Protein AF-A0A811Q0L3-F1 (afdb_monomer_lite)

Secondary structure (DSSP, 8-state):
--SS--PPPHHHHHHHHHHHHHHT-HHHHHHHHHHHHHHHSS-GGG--HHHHHHHHHHHHHTT-HHHHHHHHHHS-GGG--HHHHHHHHHHHHHTT-HHHHHHHHHHHHHTT-PPP-

pLDDT: mean 86.44, std 14.69, range [47.16, 98.44]

Organism: NCBI:txid422564

Foldseek 3Di:
DPPPPDDDDPVNLLVQLQVLLVVLVVVSLVVSVVVVQVVVVDHLAPDQLSSLLSSLLSCLSNVVLVVSVVSLVSYPLVSCALSSLVSNLVSCVVVPVNVVSVVSVVVCVVSVHDHDD

Radius of gyration: 14.24 Å; chains: 1; bounding box: 36×28×43 Å

Structure (mmCIF, N/CA/C/O backbone):
data_AF-A0A811Q0L3-F1
#
_entry.id   AF-A0A811Q0L3-F1
#
loop_
_atom_site.group_PDB
_atom_site.id
_atom_site.type_symbol
_atom_site.label_atom_id
_atom_site.label_alt_id
_atom_site.label_comp_id
_atom_site.label_asym_id
_atom_site.label_entity_id
_atom_site.label_seq_id
_atom_site.pdbx_PDB_ins_code
_atom_site.Cartn_x
_atom_site.Cartn_y
_atom_site.Cartn_z
_atom_site.occupancy
_atom_site.B_iso_or_equiv
_atom_site.auth_seq_id
_atom_site.auth_comp_id
_atom_site.auth_asym_id
_atom_site.auth_atom_id
_atom_site.pdbx_PDB_model_num
ATOM 1 N N . MET A 1 1 ? 14.384 1.493 -22.350 1.00 49.47 1 MET A N 1
ATOM 2 C CA . MET A 1 1 ? 15.312 1.607 -21.201 1.00 49.47 1 MET A CA 1
ATOM 3 C C . MET A 1 1 ? 15.671 0.273 -20.520 1.00 49.47 1 MET A C 1
ATOM 5 O O . MET A 1 1 ? 16.525 0.290 -19.653 1.00 49.47 1 MET A O 1
ATOM 9 N N . LEU A 1 2 ? 15.154 -0.894 -20.941 1.00 47.16 2 LEU A N 1
ATOM 10 C CA . LEU A 1 2 ? 15.512 -2.204 -20.345 1.00 47.16 2 LEU A CA 1
ATOM 11 C C . LEU A 1 2 ? 16.596 -2.994 -21.110 1.00 47.16 2 LEU A C 1
ATOM 13 O O . LEU A 1 2 ? 16.734 -4.195 -20.917 1.00 47.16 2 LEU A O 1
ATOM 17 N N . ARG A 1 3 ? 17.357 -2.353 -22.009 1.00 47.41 3 ARG A N 1
ATOM 18 C CA . ARG A 1 3 ? 18.382 -3.032 -22.831 1.00 47.41 3 ARG A CA 1
ATOM 19 C C . ARG A 1 3 ? 19.812 -2.948 -22.278 1.00 47.41 3 ARG A C 1
ATOM 21 O O . ARG A 1 3 ? 20.710 -3.498 -22.895 1.00 47.41 3 ARG A O 1
ATOM 28 N N . SER A 1 4 ? 20.038 -2.293 -21.139 1.00 50.59 4 SER A N 1
ATOM 29 C CA . SER A 1 4 ? 21.392 -2.005 -20.630 1.00 50.59 4 SER A CA 1
ATOM 30 C C . SER A 1 4 ? 21.775 -2.729 -19.334 1.00 50.59 4 SER A C 1
ATOM 32 O O . SER A 1 4 ? 22.806 -2.410 -18.757 1.00 50.59 4 SER A O 1
ATOM 34 N N . GLY A 1 5 ? 20.976 -3.680 -18.836 1.00 51.91 5 GLY A N 1
ATOM 35 C CA . GLY A 1 5 ? 21.310 -4.395 -17.591 1.00 51.91 5 GLY A CA 1
ATOM 36 C C . GLY A 1 5 ? 21.330 -3.511 -16.333 1.00 51.91 5 GLY A C 1
ATOM 37 O O . GLY A 1 5 ? 21.775 -3.952 -15.276 1.00 51.91 5 GLY A O 1
ATOM 38 N N . VAL A 1 6 ? 20.830 -2.274 -16.420 1.00 55.41 6 VAL A N 1
ATOM 39 C CA . VAL A 1 6 ? 20.766 -1.341 -15.292 1.00 55.41 6 VAL A CA 1
ATOM 40 C C . VAL A 1 6 ? 19.668 -1.800 -14.336 1.00 55.41 6 VAL A C 1
ATOM 42 O O . VAL A 1 6 ? 18.484 -1.788 -14.676 1.00 55.41 6 VAL A O 1
ATOM 45 N N . ARG A 1 7 ? 20.066 -2.213 -13.129 1.00 58.72 7 ARG A N 1
ATOM 46 C CA . ARG A 1 7 ? 19.141 -2.435 -12.013 1.00 58.72 7 ARG A CA 1
ATOM 47 C C . ARG A 1 7 ? 18.466 -1.097 -11.674 1.00 58.72 7 ARG A C 1
ATOM 49 O O . ARG A 1 7 ? 19.182 -0.119 -11.450 1.00 58.72 7 ARG A O 1
ATOM 56 N N . PRO A 1 8 ? 17.123 -1.022 -11.640 1.00 65.31 8 PRO A N 1
ATOM 57 C CA . PRO A 1 8 ? 16.433 0.176 -11.181 1.00 65.31 8 PRO A CA 1
ATOM 58 C C . PRO A 1 8 ? 16.912 0.533 -9.774 1.00 65.31 8 PRO A C 1
ATOM 60 O O . PRO A 1 8 ? 16.897 -0.319 -8.886 1.00 65.31 8 PRO A O 1
ATOM 63 N N . ASN A 1 9 ? 17.352 1.774 -9.560 1.00 77.50 9 ASN A N 1
ATOM 64 C CA . ASN A 1 9 ? 17.662 2.222 -8.208 1.00 77.50 9 ASN A CA 1
ATOM 65 C C . ASN A 1 9 ? 16.354 2.464 -7.427 1.00 77.50 9 ASN A C 1
ATOM 67 O O . ASN A 1 9 ? 15.299 2.735 -8.006 1.00 77.50 9 ASN A O 1
ATOM 71 N N . ARG A 1 10 ? 16.421 2.357 -6.097 1.00 80.56 10 ARG A N 1
ATOM 72 C CA . ARG A 1 10 ? 15.264 2.468 -5.192 1.00 80.56 10 ARG A CA 1
ATOM 73 C C . ARG A 1 10 ? 14.427 3.729 -5.432 1.00 80.56 10 ARG A C 1
ATOM 75 O O . ARG A 1 10 ? 13.205 3.653 -5.483 1.00 80.56 10 ARG A O 1
ATOM 82 N N . ALA A 1 11 ? 15.082 4.875 -5.621 1.00 84.94 11 ALA A N 1
ATOM 83 C CA . ALA A 1 11 ? 14.407 6.154 -5.836 1.00 84.94 11 ALA A CA 1
ATOM 84 C C . ALA A 1 11 ? 13.588 6.176 -7.138 1.00 84.94 11 ALA A C 1
ATOM 86 O O . ALA A 1 11 ? 12.456 6.653 -7.139 1.00 84.94 11 ALA A O 1
ATOM 87 N N . ALA A 1 12 ? 14.121 5.612 -8.228 1.00 88.19 12 ALA A N 1
ATOM 88 C CA . ALA A 1 12 ? 13.404 5.516 -9.495 1.00 88.19 12 ALA A CA 1
ATOM 89 C C . ALA A 1 12 ? 12.154 4.636 -9.373 1.00 88.19 12 ALA A C 1
ATOM 91 O O . ALA A 1 12 ? 11.092 5.009 -9.862 1.00 88.19 12 ALA A O 1
ATOM 92 N N . VAL A 1 13 ? 12.263 3.498 -8.681 1.00 89.62 13 VAL A N 1
ATOM 93 C CA . VAL A 1 13 ? 11.128 2.591 -8.447 1.00 89.62 13 VAL A CA 1
ATOM 94 C C . VAL A 1 13 ? 10.019 3.298 -7.671 1.00 89.62 13 VAL A C 1
ATOM 96 O O . VAL A 1 13 ? 8.871 3.298 -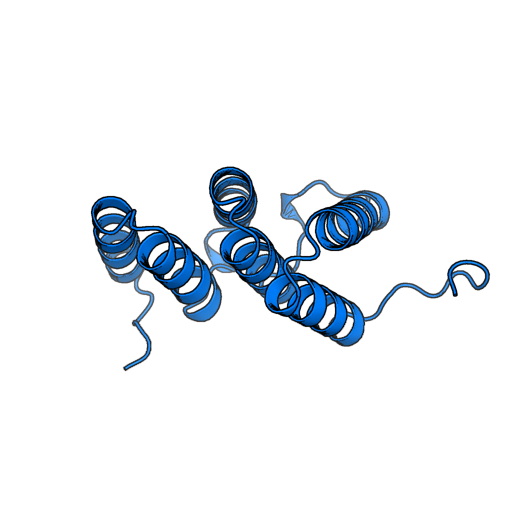8.110 1.00 89.62 13 VAL A O 1
ATOM 99 N N . VAL A 1 14 ? 10.365 3.938 -6.551 1.00 92.31 14 VAL A N 1
ATOM 100 C CA . VAL A 1 14 ? 9.404 4.680 -5.720 1.00 92.31 14 VAL A CA 1
ATOM 101 C C . VAL A 1 14 ? 8.735 5.794 -6.525 1.00 92.31 14 VAL A C 1
ATOM 103 O O . VAL A 1 14 ? 7.516 5.929 -6.476 1.00 92.31 14 VAL A O 1
ATOM 106 N N . GLY A 1 15 ? 9.504 6.549 -7.315 1.00 94.69 15 GLY A N 1
ATOM 107 C CA . GLY A 1 15 ? 8.966 7.613 -8.163 1.00 94.69 15 GLY A CA 1
ATOM 108 C C . GLY A 1 15 ? 7.974 7.104 -9.213 1.00 94.69 15 GLY A C 1
ATOM 109 O O . GLY A 1 15 ? 6.901 7.682 -9.379 1.00 94.69 15 GLY A O 1
ATOM 110 N N . VAL A 1 16 ? 8.289 5.993 -9.889 1.00 95.31 16 VAL A N 1
ATOM 111 C CA . VAL A 1 16 ? 7.379 5.385 -10.874 1.00 95.31 16 VAL A CA 1
ATOM 112 C C . VAL A 1 16 ? 6.102 4.873 -10.204 1.00 95.31 16 VAL A C 1
ATOM 114 O O . VAL A 1 16 ? 5.014 5.106 -10.726 1.00 95.31 16 VAL A O 1
ATOM 117 N N . LEU A 1 17 ? 6.207 4.215 -9.046 1.00 96.44 17 LEU A N 1
ATOM 118 C CA . LEU A 1 17 ? 5.040 3.734 -8.299 1.00 96.44 17 LEU A CA 1
ATOM 119 C C . LEU A 1 17 ? 4.144 4.885 -7.829 1.00 96.44 17 LEU A C 1
ATOM 121 O O . LEU A 1 17 ? 2.927 4.806 -7.991 1.00 96.44 17 LEU A O 1
ATOM 125 N N . ALA A 1 18 ? 4.736 5.973 -7.331 1.00 96.56 18 ALA A N 1
ATOM 126 C CA . ALA A 1 18 ? 4.001 7.173 -6.942 1.00 96.56 18 ALA A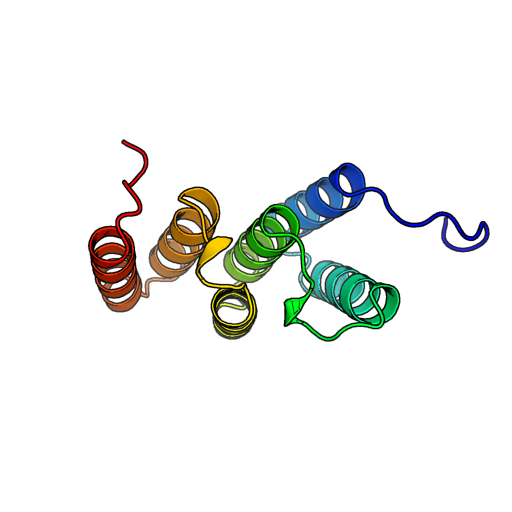 CA 1
ATOM 127 C C . ALA A 1 18 ? 3.232 7.781 -8.128 1.00 96.56 18 ALA A C 1
ATOM 129 O O . ALA A 1 18 ? 2.052 8.109 -7.995 1.00 96.56 18 ALA A O 1
ATOM 130 N N . ALA A 1 19 ? 3.864 7.870 -9.305 1.00 97.69 19 ALA A N 1
ATOM 131 C CA . ALA A 1 19 ? 3.203 8.332 -10.524 1.00 97.69 19 ALA A CA 1
ATOM 132 C C . ALA A 1 19 ? 2.061 7.395 -10.952 1.00 97.69 19 ALA A C 1
ATOM 134 O O . ALA A 1 19 ? 0.992 7.869 -11.330 1.00 97.69 19 ALA A O 1
ATOM 135 N N . CYS A 1 20 ? 2.253 6.074 -10.847 1.00 97.88 20 CYS A N 1
ATOM 136 C CA . CYS A 1 20 ? 1.197 5.108 -11.157 1.00 97.88 20 CYS A CA 1
ATOM 137 C C . CYS A 1 20 ? -0.008 5.278 -10.228 1.00 97.88 20 CYS A C 1
ATOM 139 O O . CYS A 1 20 ? -1.136 5.318 -10.708 1.00 97.88 20 CYS A O 1
ATOM 141 N N . GLY A 1 21 ? 0.224 5.444 -8.922 1.00 97.56 21 GLY A N 1
ATOM 142 C CA . GLY A 1 21 ? -0.841 5.678 -7.948 1.00 97.56 21 GLY A CA 1
ATOM 143 C C . GLY A 1 21 ? -1.600 6.975 -8.224 1.00 97.56 21 GLY A C 1
ATOM 144 O O . GLY A 1 21 ? -2.825 6.975 -8.240 1.00 97.56 21 GLY A O 1
ATOM 145 N N . ALA A 1 22 ? -0.884 8.065 -8.509 1.00 97.19 22 ALA A N 1
ATOM 146 C CA . ALA A 1 22 ? -1.493 9.362 -8.810 1.00 97.19 22 ALA A CA 1
ATOM 147 C C . ALA A 1 22 ? -2.336 9.360 -10.100 1.00 97.19 22 ALA A C 1
ATOM 149 O O . ALA A 1 22 ? -3.319 10.089 -10.189 1.00 97.19 22 ALA A O 1
ATOM 150 N N . LEU A 1 23 ? -1.956 8.550 -11.093 1.00 97.50 23 LEU A N 1
ATOM 151 C CA . LEU A 1 23 ? -2.658 8.436 -12.376 1.00 97.50 23 LEU A CA 1
ATOM 152 C C . LEU A 1 23 ? -3.704 7.309 -12.406 1.00 97.50 23 LEU A C 1
ATOM 154 O O . LEU A 1 23 ? -4.365 7.133 -13.427 1.00 97.50 23 LEU A O 1
ATOM 158 N N . GLY A 1 24 ? -3.824 6.507 -11.342 1.00 96.69 24 GLY A N 1
ATOM 159 C CA . GLY A 1 24 ? -4.644 5.289 -11.349 1.00 96.69 24 GLY A CA 1
ATOM 160 C C . GLY A 1 24 ? -4.147 4.219 -12.337 1.00 96.69 24 GLY A C 1
ATOM 161 O O . GLY A 1 24 ? -4.920 3.377 -12.792 1.00 96.69 24 GLY A O 1
ATOM 162 N N . ALA A 1 25 ? -2.864 4.252 -12.703 1.00 97.88 25 ALA A N 1
ATOM 163 C CA . ALA A 1 25 ? -2.249 3.403 -13.722 1.00 97.88 25 ALA A CA 1
ATOM 164 C C . ALA A 1 25 ? -1.888 2.011 -13.159 1.00 97.88 25 ALA A C 1
ATOM 166 O O . ALA A 1 25 ? -0.715 1.647 -13.016 1.00 97.88 25 ALA A O 1
ATOM 167 N N . LEU A 1 26 ? -2.918 1.239 -12.797 1.00 97.88 26 LEU A N 1
ATOM 168 C CA . LEU A 1 26 ? -2.787 -0.037 -12.085 1.00 97.88 26 LEU A CA 1
ATOM 169 C C . LEU A 1 26 ? -1.936 -1.068 -12.839 1.00 97.88 26 LEU A C 1
ATOM 171 O O . LEU A 1 26 ? -1.118 -1.756 -12.229 1.00 97.88 26 LEU A O 1
ATOM 175 N N . ASP A 1 27 ? -2.110 -1.187 -14.153 1.00 97.62 27 ASP A N 1
ATOM 176 C CA . ASP A 1 27 ? -1.417 -2.210 -14.943 1.00 97.62 27 ASP A CA 1
ATOM 177 C C . ASP A 1 27 ? 0.086 -1.932 -15.047 1.00 97.62 27 ASP A C 1
ATOM 179 O O . ASP A 1 27 ? 0.908 -2.844 -14.930 1.00 97.62 27 ASP A O 1
ATOM 183 N N . GLN A 1 28 ? 0.467 -0.660 -15.167 1.00 97.25 28 GLN A N 1
ATOM 184 C CA . GLN A 1 28 ? 1.858 -0.221 -15.117 1.00 97.25 28 GLN A CA 1
ATOM 185 C C . GLN A 1 28 ? 2.450 -0.477 -13.726 1.00 97.25 28 GLN A C 1
ATOM 187 O O . GLN A 1 28 ? 3.554 -1.013 -13.617 1.00 97.25 28 GLN A O 1
ATOM 192 N N . GLY A 1 29 ? 1.698 -0.179 -12.662 1.00 96.31 29 GLY A N 1
ATOM 193 C CA . GLY A 1 29 ? 2.095 -0.485 -11.287 1.00 96.31 29 GLY A CA 1
ATOM 194 C C . GLY A 1 29 ? 2.324 -1.982 -11.046 1.00 96.31 29 GLY A C 1
ATOM 195 O O . GLY A 1 29 ? 3.325 -2.369 -10.439 1.00 96.31 29 GLY A O 1
ATOM 196 N N . ARG A 1 30 ? 1.453 -2.845 -11.586 1.00 95.50 30 ARG A N 1
ATOM 197 C CA . ARG A 1 30 ? 1.610 -4.311 -11.549 1.00 95.50 30 ARG A CA 1
ATOM 198 C C . ARG A 1 30 ? 2.849 -4.777 -12.291 1.00 95.50 30 ARG A C 1
ATOM 200 O O . ARG A 1 30 ? 3.569 -5.635 -11.786 1.00 95.50 30 ARG A O 1
ATOM 207 N N . TRP A 1 31 ? 3.116 -4.203 -13.460 1.00 93.75 31 TRP A N 1
ATOM 208 C CA . TRP A 1 31 ? 4.305 -4.535 -14.234 1.00 93.75 31 TRP A CA 1
ATOM 209 C C . TRP A 1 31 ? 5.590 -4.193 -13.464 1.00 93.75 31 TRP A C 1
ATOM 211 O O . TRP A 1 31 ? 6.503 -5.016 -13.391 1.00 93.75 31 TRP A O 1
ATOM 221 N N . VAL A 1 32 ? 5.632 -3.029 -12.805 1.00 91.88 32 VAL A N 1
ATOM 222 C CA . VAL A 1 32 ? 6.749 -2.647 -11.925 1.00 91.88 32 VAL A CA 1
ATOM 223 C C . VAL A 1 32 ? 6.859 -3.594 -10.730 1.00 91.88 32 VAL A C 1
ATOM 225 O O . VAL A 1 32 ? 7.956 -4.053 -10.424 1.00 91.88 32 VAL A O 1
ATOM 228 N N . HIS A 1 33 ? 5.746 -3.944 -10.081 1.00 91.88 33 HIS A N 1
ATOM 229 C CA . HIS A 1 33 ? 5.749 -4.900 -8.970 1.00 91.88 33 HIS A CA 1
ATOM 230 C C . HIS A 1 33 ? 6.308 -6.269 -9.394 1.00 91.88 33 HIS A C 1
ATOM 232 O O . HIS A 1 33 ? 7.186 -6.809 -8.724 1.00 91.88 33 HIS A O 1
ATOM 238 N N . ALA A 1 34 ? 5.869 -6.801 -10.538 1.00 89.25 34 ALA A N 1
ATOM 239 C CA . ALA A 1 34 ? 6.366 -8.065 -11.079 1.00 89.25 34 ALA A CA 1
ATOM 240 C C . ALA A 1 34 ? 7.864 -8.003 -11.418 1.00 89.25 34 ALA A C 1
ATOM 242 O O . ALA A 1 34 ? 8.600 -8.947 -11.127 1.00 89.25 34 ALA A O 1
ATOM 243 N N . LEU A 1 35 ? 8.332 -6.881 -11.978 1.00 86.50 35 LEU A N 1
ATOM 244 C CA . LEU A 1 35 ? 9.754 -6.651 -12.234 1.00 86.50 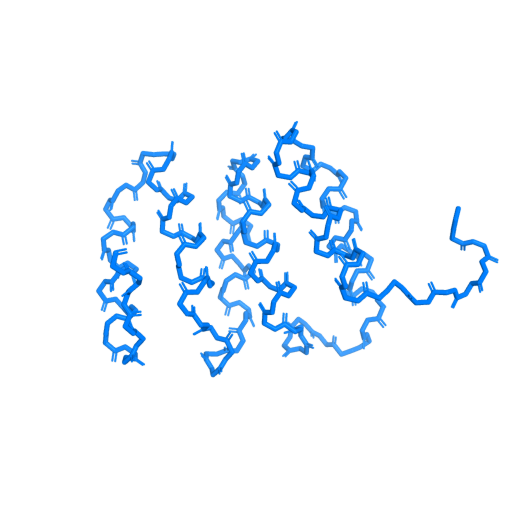35 LEU A CA 1
ATOM 245 C C . LEU A 1 35 ? 10.574 -6.694 -10.937 1.00 86.50 35 LEU A C 1
ATOM 247 O O . LEU A 1 35 ? 11.654 -7.279 -10.924 1.00 86.50 35 LEU A O 1
ATOM 251 N N . LEU A 1 36 ? 10.068 -6.103 -9.851 1.00 83.69 36 LEU A N 1
ATOM 252 C CA . LEU A 1 36 ? 10.745 -6.112 -8.553 1.00 83.69 36 LEU A CA 1
ATOM 253 C C . LEU A 1 36 ? 10.835 -7.524 -7.978 1.00 83.69 36 LEU A C 1
ATOM 255 O O . LEU A 1 36 ? 11.928 -7.941 -7.602 1.00 83.69 36 LEU A O 1
ATOM 259 N N . VAL A 1 37 ? 9.731 -8.273 -7.971 1.00 80.62 37 VAL A N 1
ATOM 260 C CA . VAL A 1 37 ? 9.706 -9.659 -7.475 1.00 80.62 37 VAL A CA 1
ATOM 261 C C . VAL A 1 37 ? 10.642 -10.552 -8.297 1.00 80.62 37 VAL A C 1
ATOM 263 O O . VAL A 1 37 ? 11.422 -11.311 -7.732 1.00 80.62 37 VAL A O 1
ATOM 266 N N . GLY A 1 38 ? 10.635 -10.419 -9.628 1.00 73.94 38 GLY A N 1
ATOM 267 C CA . GLY A 1 38 ? 11.515 -11.194 -10.507 1.00 73.94 38 GLY A CA 1
ATOM 268 C C . GLY A 1 38 ? 13.000 -10.825 -10.402 1.00 73.94 38 GLY A C 1
ATOM 269 O O . GLY A 1 38 ? 13.857 -11.671 -10.643 1.00 73.94 38 GLY A O 1
ATOM 270 N N . ALA A 1 39 ? 13.328 -9.580 -10.041 1.00 64.38 39 ALA A N 1
ATOM 271 C CA . ALA A 1 39 ? 14.710 -9.109 -9.938 1.00 64.38 39 ALA A CA 1
ATOM 272 C C . ALA A 1 39 ? 15.403 -9.471 -8.615 1.00 64.38 39 ALA A C 1
ATOM 274 O O . ALA A 1 39 ? 16.637 -9.494 -8.593 1.00 64.38 39 ALA A O 1
ATOM 275 N N . HIS A 1 40 ? 14.645 -9.712 -7.537 1.00 58.88 40 HIS A N 1
ATOM 276 C CA . HIS A 1 40 ? 15.220 -9.961 -6.211 1.00 58.88 40 HIS A CA 1
ATOM 277 C C . HIS A 1 40 ? 15.659 -11.413 -6.002 1.00 58.88 40 HIS A C 1
ATOM 279 O O . HIS A 1 40 ? 16.564 -11.621 -5.207 1.00 58.88 40 HIS A O 1
ATOM 285 N N . GLY A 1 41 ? 15.122 -12.400 -6.735 1.00 54.19 41 GLY A N 1
ATOM 286 C CA . GLY A 1 41 ? 15.529 -13.819 -6.650 1.00 54.19 41 GLY A CA 1
ATOM 287 C C . GLY A 1 41 ? 15.180 -14.513 -5.322 1.00 54.19 41 GLY A C 1
ATOM 288 O O . GLY A 1 41 ? 14.850 -15.695 -5.311 1.00 54.19 41 GLY A O 1
ATOM 289 N N . ASP A 1 42 ? 15.164 -13.751 -4.236 1.00 53.12 42 ASP A N 1
ATOM 290 C CA . ASP A 1 42 ? 14.617 -14.070 -2.935 1.00 53.12 42 ASP A CA 1
ATOM 291 C C . ASP A 1 42 ? 13.140 -13.654 -2.920 1.00 53.12 42 ASP A C 1
ATOM 293 O O . ASP A 1 42 ? 12.760 -12.627 -3.485 1.00 53.12 42 ASP A O 1
ATOM 297 N N . GLY A 1 43 ? 12.278 -14.482 -2.328 1.00 55.75 43 GLY A N 1
ATOM 298 C CA . GLY A 1 43 ? 10.829 -14.273 -2.324 1.00 55.75 43 GLY A CA 1
ATOM 299 C C . GLY A 1 43 ? 10.371 -12.924 -1.729 1.00 55.75 43 GLY A C 1
ATOM 300 O O . GLY A 1 43 ? 11.175 -12.114 -1.271 1.00 55.75 43 GLY A O 1
ATOM 301 N N . PRO A 1 44 ? 9.051 -12.680 -1.646 1.00 53.44 44 PRO A N 1
ATOM 302 C CA . PRO A 1 44 ? 8.471 -11.394 -1.221 1.00 53.44 44 PRO A CA 1
ATOM 303 C C . PRO A 1 44 ? 8.943 -10.865 0.154 1.00 53.44 44 PRO A C 1
ATOM 305 O O . PRO A 1 44 ? 8.750 -9.691 0.453 1.00 53.44 44 PRO A O 1
ATOM 308 N N . ALA A 1 45 ? 9.589 -11.701 0.973 1.00 51.25 45 ALA A N 1
ATOM 309 C CA . ALA A 1 45 ? 10.167 -11.351 2.270 1.00 51.25 45 ALA A CA 1
ATOM 310 C C . ALA A 1 45 ? 11.445 -10.483 2.205 1.00 51.25 45 ALA A C 1
ATOM 312 O O . ALA A 1 45 ? 11.828 -9.914 3.225 1.00 51.25 45 ALA A O 1
ATOM 313 N N . ALA A 1 46 ? 12.102 -10.368 1.044 1.00 59.94 46 ALA A N 1
ATOM 314 C CA . ALA A 1 46 ? 13.319 -9.563 0.866 1.00 59.94 46 ALA A CA 1
ATOM 315 C C . ALA A 1 46 ? 13.050 -8.121 0.386 1.00 59.94 46 ALA A C 1
ATOM 317 O O . ALA A 1 46 ? 13.986 -7.384 0.073 1.00 59.94 46 ALA A O 1
ATOM 318 N N . MET A 1 47 ? 11.782 -7.707 0.293 1.00 72.06 47 MET A N 1
ATOM 319 C CA . MET A 1 47 ? 11.427 -6.395 -0.244 1.00 72.06 47 MET A CA 1
ATOM 320 C C . MET A 1 47 ? 11.701 -5.271 0.765 1.00 72.06 47 MET A C 1
ATOM 322 O O . MET A 1 47 ? 11.213 -5.307 1.890 1.00 72.06 47 MET A O 1
ATOM 326 N N . ASP A 1 48 ? 12.462 -4.260 0.334 1.00 80.56 48 ASP A N 1
ATOM 327 C CA . ASP A 1 48 ? 12.761 -3.039 1.095 1.00 80.56 48 ASP A CA 1
ATOM 328 C C . ASP A 1 48 ? 11.473 -2.354 1.588 1.00 80.56 48 ASP A C 1
ATOM 330 O O . ASP A 1 48 ? 10.559 -2.108 0.796 1.00 80.56 48 ASP A O 1
ATOM 334 N N . GLY A 1 49 ? 11.417 -2.003 2.878 1.00 85.50 49 GLY A N 1
ATOM 335 C CA . GLY A 1 49 ? 10.250 -1.367 3.501 1.00 85.50 49 GLY A CA 1
ATOM 336 C C . GLY A 1 49 ? 9.726 -0.121 2.775 1.00 85.50 49 GLY A C 1
ATOM 337 O O . GLY A 1 49 ? 8.520 0.038 2.631 1.00 85.50 49 GLY A O 1
ATOM 338 N N . VAL A 1 50 ? 10.592 0.726 2.207 1.00 89.19 50 VAL A N 1
ATOM 339 C CA . VAL A 1 50 ? 10.147 1.913 1.445 1.00 89.19 50 VAL A CA 1
ATOM 340 C C . VAL A 1 50 ? 9.523 1.521 0.109 1.00 89.19 50 VAL A C 1
ATOM 342 O O . VAL A 1 50 ? 8.558 2.148 -0.328 1.00 89.19 50 VAL A O 1
ATOM 345 N N . VAL A 1 51 ? 10.036 0.475 -0.542 1.00 90.25 51 VAL A N 1
ATOM 346 C CA . VAL A 1 51 ? 9.428 -0.056 -1.771 1.00 90.25 51 VAL A CA 1
ATOM 347 C C . VAL A 1 51 ? 8.082 -0.708 -1.455 1.00 90.25 51 VAL A C 1
ATOM 349 O O . VAL A 1 51 ? 7.121 -0.498 -2.195 1.00 90.25 51 VAL A O 1
ATOM 352 N N . ALA A 1 52 ? 7.980 -1.431 -0.337 1.00 91.75 52 ALA A N 1
ATOM 353 C CA . ALA A 1 52 ? 6.717 -1.984 0.138 1.00 91.75 52 ALA A CA 1
ATOM 354 C C . ALA A 1 52 ? 5.685 -0.880 0.419 1.00 91.75 52 ALA A C 1
ATOM 356 O O . ALA A 1 52 ? 4.568 -0.966 -0.087 1.00 91.75 52 ALA A O 1
ATOM 357 N N . THR A 1 53 ? 6.064 0.193 1.118 1.00 94.50 53 THR A N 1
ATOM 358 C CA . THR A 1 53 ? 5.201 1.365 1.348 1.00 94.50 53 THR A CA 1
ATOM 359 C C . THR A 1 53 ? 4.724 1.991 0.040 1.00 94.50 53 THR A C 1
ATOM 361 O O . THR A 1 53 ? 3.531 2.248 -0.113 1.00 94.50 53 THR A O 1
ATOM 364 N N . ALA A 1 54 ? 5.620 2.187 -0.934 1.00 95.12 54 ALA A N 1
ATOM 365 C CA . ALA A 1 54 ? 5.258 2.747 -2.236 1.00 95.12 54 ALA A CA 1
ATOM 366 C C . ALA A 1 54 ? 4.295 1.840 -3.023 1.00 95.12 54 ALA A C 1
ATOM 368 O O . ALA A 1 54 ? 3.390 2.333 -3.693 1.00 95.12 54 ALA A O 1
ATOM 369 N N . LEU A 1 55 ? 4.458 0.515 -2.936 1.00 95.62 55 LEU A N 1
ATOM 370 C CA . LEU A 1 55 ? 3.534 -0.443 -3.546 1.00 95.62 55 LEU A CA 1
ATOM 371 C C . LEU A 1 55 ? 2.166 -0.436 -2.859 1.00 95.62 55 LEU A C 1
ATOM 373 O O . LEU A 1 55 ? 1.154 -0.443 -3.557 1.00 95.62 55 LEU A O 1
ATOM 377 N N . VAL A 1 56 ? 2.123 -0.403 -1.522 1.00 97.00 56 VAL A N 1
ATOM 378 C CA . VAL A 1 56 ? 0.873 -0.296 -0.750 1.00 97.00 56 VAL A CA 1
ATOM 379 C C . VAL A 1 56 ? 0.112 0.966 -1.152 1.00 97.00 56 VAL A C 1
ATOM 381 O O . VAL A 1 56 ? -1.056 0.866 -1.522 1.00 97.00 56 VAL A O 1
ATOM 384 N N . ASP A 1 57 ? 0.777 2.125 -1.143 1.00 97.69 57 ASP A N 1
ATOM 385 C CA . ASP A 1 57 ? 0.192 3.412 -1.535 1.00 97.69 57 ASP A CA 1
ATOM 386 C C . ASP A 1 57 ? -0.325 3.389 -2.982 1.00 97.69 57 ASP A C 1
ATOM 388 O O . ASP A 1 57 ? -1.468 3.758 -3.246 1.00 97.69 57 ASP A O 1
ATOM 392 N N . MET A 1 58 ? 0.482 2.878 -3.918 1.00 98.19 58 MET A N 1
ATOM 393 C CA . MET A 1 58 ? 0.108 2.770 -5.329 1.00 98.19 58 MET A CA 1
ATOM 394 C C . MET A 1 58 ? -1.131 1.890 -5.530 1.00 98.19 58 MET A C 1
ATOM 396 O O . MET A 1 58 ? -2.099 2.332 -6.155 1.00 98.19 58 MET A O 1
ATOM 400 N N . TYR A 1 59 ? -1.136 0.666 -4.985 1.00 98.44 59 TYR A N 1
ATOM 401 C CA . TYR A 1 59 ? -2.275 -0.247 -5.122 1.00 98.44 59 TYR A CA 1
ATOM 402 C C . TYR A 1 59 ? -3.529 0.303 -4.450 1.00 98.44 59 TYR A C 1
ATOM 404 O O . TYR A 1 59 ? -4.619 0.155 -5.005 1.00 98.44 59 TYR A O 1
ATOM 412 N N . ALA A 1 60 ? -3.380 0.941 -3.287 1.00 98.00 60 ALA A N 1
ATOM 413 C CA . ALA A 1 60 ? -4.485 1.561 -2.581 1.00 98.00 60 ALA A CA 1
ATOM 414 C C . ALA A 1 60 ? -5.113 2.699 -3.393 1.00 98.00 60 ALA A C 1
ATOM 416 O O . ALA A 1 60 ? -6.322 2.681 -3.599 1.00 98.00 60 ALA A O 1
ATOM 417 N N . LYS A 1 61 ? -4.311 3.628 -3.928 1.00 97.94 61 LYS A N 1
ATOM 418 C CA . LYS A 1 61 ? -4.794 4.731 -4.782 1.00 97.94 61 LYS A CA 1
ATOM 419 C C . LYS A 1 61 ? -5.443 4.253 -6.078 1.00 97.94 61 LYS A C 1
ATOM 421 O O . LYS A 1 61 ? -6.375 4.878 -6.565 1.00 97.94 61 LYS A O 1
ATOM 426 N N . CYS A 1 62 ? -4.992 3.119 -6.613 1.00 97.88 62 CYS A N 1
ATOM 427 C CA . CYS A 1 62 ? -5.610 2.481 -7.776 1.00 97.88 62 CYS A CA 1
ATOM 428 C C . CYS A 1 62 ? -6.869 1.656 -7.432 1.00 97.88 62 CYS A C 1
ATOM 430 O O . CYS A 1 62 ? -7.396 0.961 -8.300 1.00 97.88 62 CYS A O 1
ATOM 432 N N . GLY A 1 63 ? -7.314 1.644 -6.172 1.00 96.75 63 GLY A N 1
ATOM 433 C CA . GLY A 1 63 ? -8.485 0.891 -5.715 1.00 96.75 63 GLY A CA 1
ATOM 434 C C . GLY A 1 63 ? -8.283 -0.620 -5.579 1.00 96.75 63 GLY A C 1
ATOM 435 O O . GLY A 1 63 ? -9.213 -1.343 -5.224 1.00 96.75 63 GLY A O 1
ATOM 436 N N . SER A 1 64 ? -7.068 -1.136 -5.788 1.00 97.75 64 SER A N 1
ATOM 437 C CA . SER A 1 64 ? -6.748 -2.559 -5.614 1.00 97.75 64 SER A CA 1
ATOM 438 C C . SER A 1 64 ? -6.373 -2.871 -4.160 1.00 97.75 64 SER A C 1
ATOM 440 O O . SER A 1 64 ? -5.260 -3.300 -3.848 1.00 97.75 64 SER A O 1
ATOM 442 N N . LEU A 1 65 ? -7.321 -2.649 -3.248 1.00 97.69 65 LEU A N 1
ATOM 443 C CA . LEU A 1 65 ? -7.090 -2.726 -1.800 1.00 97.69 65 LEU A CA 1
ATOM 444 C C . LEU A 1 65 ? -6.674 -4.116 -1.320 1.00 97.69 65 LEU A C 1
ATOM 446 O O . LEU A 1 65 ? -5.881 -4.227 -0.389 1.00 97.69 65 LEU A O 1
ATOM 450 N N . ASP A 1 66 ? -7.185 -5.179 -1.935 1.00 96.94 66 ASP A N 1
ATOM 451 C CA . ASP A 1 66 ? -6.826 -6.537 -1.524 1.00 96.94 66 ASP A CA 1
ATOM 452 C C . ASP A 1 66 ? -5.365 -6.852 -1.872 1.00 96.94 66 ASP A C 1
ATOM 454 O O . ASP A 1 66 ? -4.651 -7.432 -1.054 1.00 96.94 66 ASP A O 1
ATOM 458 N N . THR A 1 67 ? -4.872 -6.368 -3.017 1.00 96.44 67 THR A N 1
ATOM 459 C CA . THR A 1 67 ? -3.445 -6.448 -3.370 1.00 96.44 67 THR A CA 1
ATOM 460 C C . THR A 1 67 ? -2.601 -5.576 -2.442 1.00 96.44 67 THR A C 1
ATOM 462 O O . THR A 1 67 ? -1.562 -6.024 -1.961 1.00 96.44 67 THR A O 1
ATOM 465 N N . ALA A 1 68 ? -3.060 -4.359 -2.123 1.00 97.06 68 ALA A N 1
ATOM 466 C CA . ALA A 1 68 ? -2.377 -3.482 -1.169 1.00 97.06 68 ALA A CA 1
ATOM 467 C C . ALA A 1 68 ? -2.191 -4.174 0.194 1.00 97.06 68 ALA A C 1
ATOM 469 O O . ALA A 1 68 ? -1.095 -4.171 0.752 1.00 97.06 68 ALA A O 1
ATOM 470 N N . LYS A 1 69 ? -3.224 -4.869 0.687 1.00 96.06 69 LYS A N 1
ATOM 471 C CA . LYS A 1 69 ? -3.152 -5.661 1.923 1.00 96.06 69 LYS A CA 1
ATOM 472 C C . LYS A 1 69 ? -2.204 -6.845 1.832 1.00 96.06 69 LYS A C 1
ATOM 474 O O . LYS A 1 69 ? -1.527 -7.136 2.812 1.00 96.06 69 LYS A O 1
ATOM 479 N N . GLN A 1 70 ? -2.163 -7.538 0.696 1.00 94.06 70 GLN A N 1
ATOM 480 C CA . GLN A 1 70 ? -1.222 -8.640 0.492 1.00 94.06 70 GLN A CA 1
ATOM 481 C C . GLN A 1 70 ? 0.222 -8.139 0.569 1.00 94.06 70 GLN A C 1
ATOM 483 O O . GLN A 1 70 ? 1.031 -8.739 1.273 1.00 94.06 70 GLN A O 1
ATOM 488 N N . VAL A 1 71 ? 0.530 -7.007 -0.074 1.00 93.12 71 VAL A N 1
ATOM 489 C CA . VAL A 1 71 ? 1.858 -6.378 0.009 1.00 93.12 71 VAL A CA 1
ATOM 490 C C . VAL A 1 71 ? 2.164 -5.935 1.441 1.00 93.12 71 VAL A C 1
ATOM 492 O O . VAL A 1 71 ? 3.229 -6.253 1.967 1.00 93.12 71 VAL A O 1
ATOM 495 N N . PHE A 1 72 ? 1.214 -5.274 2.107 1.00 93.38 72 PHE A N 1
ATOM 496 C CA . PHE A 1 72 ? 1.341 -4.871 3.508 1.00 93.38 72 PHE A CA 1
ATOM 497 C C . PHE A 1 72 ? 1.619 -6.069 4.433 1.00 93.38 72 PHE A C 1
ATOM 499 O O . PHE A 1 72 ? 2.485 -6.011 5.305 1.00 93.38 72 PHE A O 1
ATOM 506 N N . ALA A 1 73 ? 0.907 -7.180 4.237 1.00 91.00 73 ALA A N 1
ATOM 507 C CA . ALA A 1 73 ? 1.063 -8.396 5.026 1.00 91.00 73 ALA A CA 1
ATOM 508 C C . ALA A 1 73 ? 2.372 -9.143 4.724 1.00 91.00 73 ALA A C 1
ATOM 510 O O . ALA A 1 73 ? 2.923 -9.770 5.629 1.00 91.00 73 ALA A O 1
ATOM 511 N N . ALA A 1 74 ? 2.872 -9.064 3.490 1.00 87.69 74 ALA A N 1
ATOM 512 C CA . ALA A 1 74 ? 4.143 -9.655 3.085 1.00 87.69 74 ALA A CA 1
ATOM 513 C C . ALA A 1 74 ? 5.358 -8.881 3.623 1.00 87.69 74 ALA A C 1
ATOM 515 O O . ALA A 1 74 ? 6.402 -9.488 3.859 1.00 87.69 74 ALA A O 1
ATOM 516 N N . ALA A 1 75 ? 5.226 -7.571 3.863 1.00 85.06 75 ALA A N 1
ATOM 517 C CA . ALA A 1 75 ? 6.287 -6.773 4.471 1.00 85.06 75 ALA A CA 1
ATOM 518 C C . ALA A 1 75 ? 6.630 -7.315 5.877 1.00 85.06 75 ALA A C 1
ATOM 520 O O . ALA A 1 75 ? 5.714 -7.490 6.696 1.00 85.06 75 ALA A O 1
ATOM 521 N N . PRO A 1 76 ? 7.912 -7.570 6.205 1.00 80.44 76 PRO A N 1
ATOM 522 C CA . PRO A 1 76 ? 8.309 -8.014 7.539 1.00 80.44 76 PRO A CA 1
ATOM 523 C C . PRO A 1 76 ? 7.841 -7.022 8.606 1.00 80.44 76 PRO A C 1
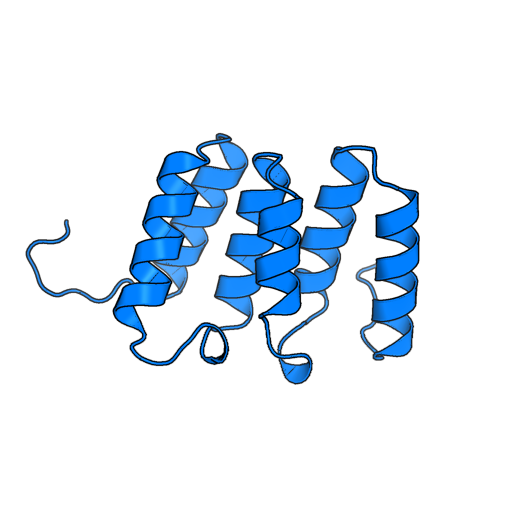ATOM 525 O O . PRO A 1 76 ? 8.008 -5.817 8.434 1.00 80.44 76 PRO A O 1
ATOM 528 N N . ARG A 1 77 ? 7.293 -7.501 9.733 1.00 76.25 77 ARG A N 1
ATOM 529 C CA . ARG A 1 77 ? 6.783 -6.622 10.809 1.00 76.25 77 ARG A CA 1
ATOM 530 C C . ARG A 1 77 ? 7.802 -5.569 11.262 1.00 76.25 77 ARG A C 1
ATOM 532 O O . ARG A 1 77 ? 7.434 -4.417 11.421 1.00 76.25 77 ARG A O 1
ATOM 539 N N . GLY A 1 78 ? 9.081 -5.936 11.379 1.00 75.94 78 GLY A N 1
ATOM 540 C CA . GLY A 1 78 ? 10.154 -5.005 11.755 1.00 75.94 78 GLY A CA 1
ATOM 541 C C . GLY A 1 78 ? 10.488 -3.926 10.715 1.00 75.94 78 GLY A C 1
ATOM 542 O O . GLY A 1 78 ? 11.267 -3.032 11.016 1.00 75.94 78 GLY A O 1
ATOM 543 N N . GLN A 1 79 ? 9.925 -4.003 9.506 1.00 78.19 79 GLN A N 1
ATOM 544 C CA . GLN A 1 79 ? 10.088 -3.004 8.445 1.00 78.19 79 GLN A CA 1
ATOM 545 C C . GLN A 1 79 ? 8.803 -2.209 8.167 1.00 78.19 79 GLN A C 1
ATOM 547 O O . GLN A 1 79 ? 8.826 -1.307 7.333 1.00 78.19 79 GLN A O 1
ATOM 552 N N . ARG A 1 80 ? 7.690 -2.522 8.849 1.00 86.56 80 ARG A N 1
ATOM 553 C CA . ARG A 1 80 ? 6.452 -1.739 8.754 1.00 86.56 80 ARG A CA 1
ATOM 554 C C . ARG A 1 80 ? 6.582 -0.524 9.652 1.00 86.56 80 ARG A C 1
ATOM 556 O O . ARG A 1 80 ? 6.373 -0.594 10.860 1.00 86.56 80 ARG A O 1
ATOM 563 N N . ASP A 1 81 ? 6.962 0.584 9.047 1.00 87.44 81 ASP A N 1
ATOM 564 C CA . ASP A 1 81 ? 7.050 1.867 9.719 1.00 87.44 81 ASP A CA 1
ATOM 565 C C . ASP A 1 81 ? 5.711 2.621 9.692 1.00 87.44 81 ASP A C 1
ATOM 567 O O . ASP A 1 81 ? 4.700 2.172 9.136 1.00 87.44 81 ASP A O 1
ATOM 571 N N . VAL A 1 82 ? 5.719 3.808 10.296 1.00 91.06 82 VAL A N 1
ATOM 572 C CA . VAL A 1 82 ? 4.568 4.714 10.354 1.00 91.06 82 VAL A CA 1
ATOM 573 C C . VAL A 1 82 ? 3.996 5.014 8.967 1.00 91.06 82 VAL A C 1
ATOM 575 O O . VAL A 1 82 ? 2.778 5.110 8.805 1.00 91.06 82 VAL A O 1
ATOM 578 N N . PHE A 1 83 ? 4.852 5.099 7.947 1.00 91.88 83 PHE A N 1
ATOM 579 C CA . PHE A 1 83 ? 4.454 5.406 6.578 1.00 91.88 83 PHE A CA 1
ATOM 580 C C . PHE A 1 83 ? 3.721 4.231 5.932 1.00 91.88 83 PHE A C 1
ATOM 582 O O . PHE A 1 83 ? 2.694 4.437 5.288 1.00 91.88 83 PHE A O 1
ATOM 589 N N . THR A 1 84 ? 4.191 3.003 6.166 1.00 92.75 84 THR A N 1
ATOM 590 C CA . THR A 1 84 ? 3.550 1.776 5.671 1.00 92.75 84 THR A CA 1
ATOM 591 C C . THR A 1 84 ? 2.115 1.656 6.196 1.00 92.75 84 THR A C 1
ATOM 593 O O . THR A 1 84 ? 1.177 1.405 5.435 1.00 92.75 84 THR A O 1
ATOM 596 N N . TYR A 1 85 ? 1.934 1.870 7.503 1.00 95.12 85 TYR A N 1
ATOM 597 C CA . TYR A 1 85 ? 0.619 1.859 8.144 1.00 95.12 85 TYR A CA 1
ATOM 598 C C . TYR A 1 85 ? -0.275 2.986 7.630 1.00 95.12 85 TYR A C 1
ATOM 600 O O . TYR A 1 85 ? -1.422 2.735 7.259 1.00 95.12 85 TYR A O 1
ATOM 608 N N . THR A 1 86 ? 0.255 4.207 7.558 1.00 95.19 86 THR A N 1
ATOM 609 C CA . THR A 1 86 ? -0.502 5.382 7.110 1.00 95.19 86 THR A CA 1
ATOM 610 C C . THR A 1 86 ? -1.000 5.211 5.677 1.00 95.19 86 THR A C 1
ATOM 612 O O . THR A 1 86 ? -2.174 5.451 5.420 1.00 95.19 86 THR A O 1
ATOM 615 N N . ALA A 1 87 ? -0.164 4.712 4.760 1.00 95.62 87 ALA A N 1
ATOM 616 C CA . ALA A 1 87 ? -0.567 4.451 3.378 1.00 95.62 87 ALA A CA 1
ATOM 617 C C . ALA A 1 87 ? -1.766 3.489 3.295 1.00 95.62 87 ALA A C 1
ATOM 619 O O . ALA A 1 87 ? -2.736 3.752 2.581 1.00 95.62 87 ALA A O 1
ATOM 620 N N . MET A 1 88 ? -1.740 2.396 4.066 1.00 97.06 88 MET A N 1
ATOM 621 C CA . MET A 1 88 ? -2.834 1.423 4.081 1.00 97.06 88 MET A CA 1
ATOM 622 C C . MET A 1 88 ? -4.098 1.986 4.751 1.00 97.06 88 MET A C 1
ATOM 624 O O . MET A 1 88 ? -5.201 1.779 4.247 1.00 97.06 88 MET A O 1
ATOM 628 N N . ILE A 1 89 ? -3.957 2.701 5.872 1.00 96.94 89 ILE A N 1
ATOM 629 C CA . ILE A 1 89 ? -5.076 3.306 6.614 1.00 96.94 89 ILE A CA 1
ATOM 630 C C . ILE A 1 89 ? -5.781 4.366 5.762 1.00 96.94 89 ILE A C 1
ATOM 632 O O . ILE A 1 89 ? -7.010 4.329 5.653 1.00 96.94 89 ILE A O 1
ATOM 636 N N . SER A 1 90 ? -5.028 5.265 5.124 1.00 95.94 90 SER A N 1
ATOM 637 C CA . SER A 1 90 ? -5.579 6.269 4.207 1.00 95.94 90 SER A CA 1
ATOM 638 C C . SER A 1 90 ? -6.268 5.596 3.028 1.00 95.94 90 SER A C 1
ATOM 640 O O . SER A 1 90 ? -7.439 5.853 2.782 1.00 95.94 90 SER A O 1
ATOM 642 N N . GLY A 1 91 ? -5.611 4.618 2.400 1.00 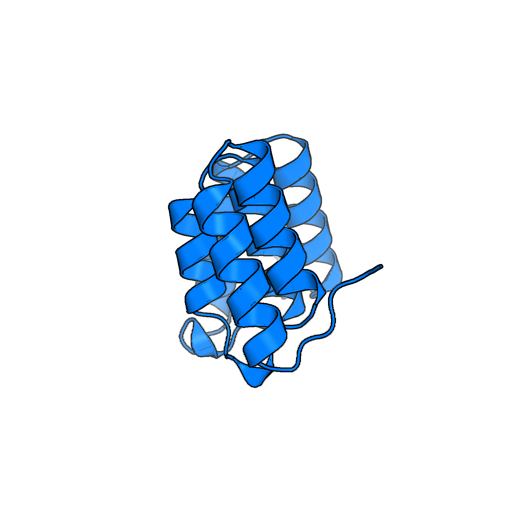96.69 91 GLY A N 1
ATOM 643 C CA . GLY A 1 91 ? -6.191 3.839 1.310 1.00 96.69 91 GLY A CA 1
ATOM 644 C C . GLY A 1 91 ? -7.530 3.182 1.649 1.00 96.69 91 GLY A C 1
ATOM 645 O O . GLY A 1 91 ? -8.478 3.250 0.868 1.00 96.69 91 GLY A O 1
ATOM 646 N N . LEU A 1 92 ? -7.633 2.561 2.829 1.00 97.88 92 LEU A N 1
ATOM 647 C CA . LEU A 1 92 ? -8.888 1.994 3.330 1.00 97.88 92 LEU A CA 1
ATOM 648 C C . LEU A 1 92 ? -9.950 3.074 3.560 1.00 97.88 92 LEU A C 1
ATOM 650 O O . LEU A 1 92 ? -11.112 2.856 3.223 1.00 97.88 92 LEU A O 1
ATOM 654 N N . SER A 1 93 ? -9.560 4.214 4.129 1.00 96.75 93 SER A N 1
ATOM 655 C CA . SER A 1 93 ? -10.465 5.325 4.444 1.00 96.75 93 SER A CA 1
ATOM 656 C C . SER A 1 93 ? -11.035 5.963 3.176 1.00 96.75 93 SER A C 1
ATOM 658 O O . SER A 1 93 ? -12.252 6.104 3.065 1.00 96.75 93 SER A O 1
ATOM 660 N N . ASP A 1 94 ? -10.180 6.230 2.187 1.00 96.19 94 ASP A N 1
ATOM 661 C CA . ASP A 1 94 ? -10.543 6.834 0.897 1.00 96.19 94 ASP A CA 1
ATOM 662 C C . ASP A 1 94 ? -11.543 5.975 0.107 1.00 96.19 94 ASP A C 1
ATOM 664 O O . ASP A 1 94 ? -12.328 6.485 -0.688 1.00 96.19 94 ASP A O 1
ATOM 668 N N . HIS A 1 95 ? -11.557 4.665 0.363 1.00 96.88 95 HIS A N 1
ATOM 669 C CA . HIS A 1 95 ? -12.452 3.703 -0.283 1.00 96.88 95 HIS A CA 1
ATOM 670 C C . HIS A 1 95 ? -13.602 3.238 0.626 1.00 96.88 95 HIS A C 1
ATOM 672 O O . HIS A 1 95 ? -14.213 2.196 0.382 1.00 96.88 95 HIS A O 1
ATOM 678 N N . GLY A 1 96 ? -13.893 3.971 1.706 1.00 96.56 96 GLY A N 1
ATOM 679 C CA . GLY A 1 96 ? -15.045 3.712 2.575 1.00 96.56 96 GLY A CA 1
ATOM 680 C C . GLY A 1 96 ? -14.917 2.484 3.485 1.00 96.56 96 GLY A C 1
ATOM 681 O O . GLY A 1 96 ? -15.893 2.074 4.113 1.00 96.56 96 GLY A O 1
ATOM 682 N N . ARG A 1 97 ? -13.723 1.894 3.621 1.00 96.19 97 ARG A N 1
ATOM 683 C CA . ARG A 1 97 ? -13.440 0.745 4.506 1.00 96.19 97 ARG A CA 1
ATOM 684 C C . ARG A 1 97 ? -13.015 1.194 5.911 1.00 96.19 97 ARG A C 1
ATOM 686 O O . ARG A 1 97 ? -12.098 0.626 6.508 1.00 96.19 97 ARG A O 1
ATOM 693 N N . CYS A 1 98 ? -13.698 2.194 6.471 1.00 95.25 98 CYS A N 1
ATOM 694 C CA . CYS A 1 98 ? -13.318 2.857 7.727 1.00 95.25 98 CYS A CA 1
ATOM 695 C C . CYS A 1 98 ? -13.179 1.896 8.919 1.00 95.25 98 CYS A C 1
ATOM 697 O O . CYS A 1 98 ? -12.270 2.040 9.733 1.00 95.25 98 CYS A O 1
ATOM 699 N N . GLY A 1 99 ? -14.037 0.874 9.018 1.00 97.50 99 GLY A N 1
ATOM 700 C CA . GLY A 1 99 ? -13.948 -0.117 10.096 1.00 97.50 99 GLY A CA 1
ATOM 701 C C . GLY A 1 99 ? -12.639 -0.916 10.076 1.00 97.50 99 GLY A C 1
ATOM 702 O O . GLY A 1 99 ? -12.120 -1.293 11.124 1.00 97.50 99 GLY A O 1
ATOM 703 N N . GLU A 1 100 ? -12.071 -1.149 8.895 1.00 97.12 100 GLU A N 1
ATOM 704 C CA . GLU A 1 100 ? -10.775 -1.814 8.752 1.00 97.12 100 GLU A CA 1
ATOM 705 C C . GLU A 1 100 ? -9.620 -0.850 9.001 1.00 97.12 100 GLU A C 1
ATOM 707 O O . GLU A 1 100 ? -8.647 -1.239 9.641 1.00 97.12 100 GLU A O 1
ATOM 712 N N . ALA A 1 101 ? -9.762 0.410 8.581 1.00 97.06 101 ALA A N 1
ATOM 713 C CA . ALA A 1 101 ? -8.804 1.470 8.882 1.00 97.06 101 ALA A CA 1
ATOM 714 C C . ALA A 1 101 ? -8.625 1.653 10.402 1.00 97.06 101 ALA A C 1
ATOM 716 O O . ALA A 1 101 ? -7.499 1.650 10.893 1.00 97.06 101 ALA A O 1
ATOM 717 N N . ILE A 1 102 ? -9.725 1.706 11.165 1.00 96.69 102 ILE A N 1
ATOM 718 C CA . ILE A 1 102 ? -9.700 1.832 12.635 1.00 96.69 102 ILE A CA 1
ATOM 719 C C . ILE A 1 102 ? -9.035 0.615 13.292 1.00 96.69 102 ILE A C 1
ATOM 721 O O . ILE A 1 102 ? -8.212 0.770 14.194 1.00 96.69 102 ILE A O 1
ATOM 725 N N . ARG A 1 103 ? -9.355 -0.606 12.840 1.00 96.69 103 ARG A N 1
ATOM 726 C CA . ARG A 1 103 ? -8.709 -1.826 13.358 1.00 96.69 103 ARG A CA 1
ATOM 727 C C . ARG A 1 103 ? -7.206 -1.814 13.100 1.00 96.69 103 ARG A C 1
ATOM 729 O O . ARG A 1 103 ? -6.435 -2.161 13.992 1.00 96.69 103 ARG A O 1
ATOM 736 N N . LEU A 1 104 ? -6.797 -1.397 11.902 1.00 95.06 104 LEU A N 1
ATOM 737 C CA . LEU A 1 104 ? -5.390 -1.329 11.528 1.00 95.06 104 LEU A CA 1
ATOM 738 C C . LEU A 1 104 ? -4.640 -0.244 12.314 1.00 95.06 104 LEU A C 1
ATOM 740 O O . LEU A 1 104 ? -3.508 -0.472 12.729 1.00 95.06 104 LEU A O 1
ATOM 744 N N . PHE A 1 105 ? -5.285 0.889 12.598 1.00 94.44 105 PHE A N 1
ATOM 745 C CA . PHE A 1 105 ? -4.748 1.918 13.488 1.00 94.44 105 PHE A CA 1
ATOM 746 C C . PHE A 1 105 ? -4.544 1.397 14.921 1.00 94.44 105 PHE A C 1
ATOM 748 O O . PHE A 1 105 ? -3.494 1.616 15.519 1.00 94.44 105 PHE A O 1
ATOM 755 N N . GLY A 1 106 ? -5.500 0.635 15.460 1.00 94.19 106 GLY A N 1
ATOM 756 C CA . GLY A 1 106 ? -5.331 -0.023 16.760 1.00 94.19 106 GLY A CA 1
ATOM 757 C C . GLY A 1 106 ? -4.166 -1.021 16.771 1.00 94.19 106 GLY A C 1
ATOM 758 O O . GLY A 1 106 ? -3.391 -1.058 17.726 1.00 94.19 106 GLY A O 1
ATOM 759 N N . GLN A 1 107 ? -3.992 -1.792 15.690 1.00 92.69 107 GLN A N 1
ATOM 760 C CA . GLN A 1 107 ? -2.845 -2.694 15.536 1.00 92.69 107 GLN A CA 1
ATOM 761 C C . GLN A 1 107 ? -1.517 -1.927 15.501 1.00 92.69 107 GLN A C 1
ATOM 763 O O . GLN A 1 107 ? -0.574 -2.317 16.184 1.00 92.69 107 GLN A O 1
ATOM 768 N N . MET A 1 108 ? -1.449 -0.834 14.742 1.00 91.44 108 MET A N 1
ATOM 769 C CA . MET A 1 108 ? -0.273 0.032 14.654 1.00 91.44 108 MET A CA 1
ATOM 770 C C . MET A 1 108 ? 0.189 0.502 16.042 1.00 91.44 108 MET A C 1
ATOM 772 O O . MET A 1 108 ? 1.368 0.384 16.378 1.00 91.44 108 MET A O 1
ATOM 776 N N . GLN A 1 109 ? -0.752 0.963 16.873 1.00 90.94 109 GLN A N 1
ATOM 777 C CA . GLN A 1 109 ? -0.476 1.389 18.246 1.00 90.94 109 GLN A CA 1
ATOM 778 C C . GLN A 1 109 ? -0.017 0.227 19.137 1.00 90.94 109 GLN A C 1
ATOM 780 O O . GLN A 1 109 ? 0.927 0.384 19.911 1.00 90.94 109 GLN A O 1
ATOM 785 N N . ALA A 1 110 ? -0.649 -0.945 19.016 1.00 90.19 110 ALA A N 1
ATOM 786 C CA . ALA A 1 110 ? -0.275 -2.141 19.774 1.00 90.19 110 ALA A CA 1
ATOM 787 C C . ALA A 1 110 ? 1.126 -2.668 19.410 1.00 90.19 110 ALA A C 1
ATOM 789 O O . ALA A 1 110 ? 1.811 -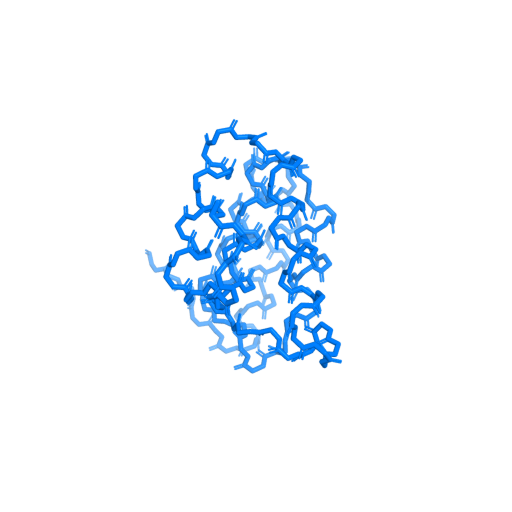3.233 20.259 1.00 90.19 110 ALA A O 1
ATOM 790 N N . GLU A 1 111 ? 1.572 -2.454 18.169 1.00 87.38 111 GLU A N 1
ATOM 791 C CA . GLU A 1 111 ? 2.933 -2.765 17.712 1.00 87.38 111 GLU A CA 1
ATOM 792 C C . GLU A 1 111 ? 3.959 -1.673 18.093 1.00 87.38 111 GLU A C 1
ATOM 794 O O . GLU A 1 111 ? 5.127 -1.764 17.722 1.00 87.38 111 GLU A O 1
ATOM 799 N N . GLY A 1 112 ? 3.555 -0.649 18.859 1.00 85.25 112 GLY A N 1
ATOM 800 C CA . GLY A 1 112 ? 4.435 0.429 19.323 1.00 85.25 112 GLY A CA 1
ATOM 801 C C . GLY A 1 112 ? 4.793 1.454 18.244 1.00 85.25 112 GLY A C 1
ATOM 802 O O . GLY A 1 112 ? 5.687 2.276 18.448 1.00 85.25 112 GLY A O 1
ATOM 803 N N . CYS A 1 113 ? 4.107 1.432 17.099 1.00 84.00 113 CYS A N 1
ATOM 804 C CA . CYS A 1 113 ? 4.304 2.399 16.032 1.00 84.00 113 CYS A CA 1
ATOM 805 C C . CYS A 1 113 ? 3.455 3.648 16.316 1.00 84.00 113 CYS A C 1
ATOM 807 O O . CYS A 1 113 ? 2.224 3.605 16.298 1.00 84.00 113 CYS A O 1
ATOM 809 N N . ALA A 1 114 ? 4.110 4.771 16.619 1.00 80.19 114 ALA A N 1
ATOM 810 C CA . ALA A 1 114 ? 3.410 6.019 16.902 1.00 80.19 114 ALA A CA 1
ATOM 811 C C . ALA A 1 114 ? 2.829 6.612 15.604 1.00 80.19 114 ALA A C 1
ATOM 813 O O . ALA A 1 114 ? 3.580 6.788 14.643 1.00 80.19 114 ALA A O 1
ATOM 814 N N . PRO A 1 115 ? 1.527 6.941 15.553 1.00 74.06 115 PRO A N 1
ATOM 815 C CA . PRO A 1 115 ? 0.929 7.572 14.382 1.00 74.06 115 PRO A CA 1
ATOM 816 C C . PRO A 1 115 ? 1.515 8.962 14.130 1.00 74.06 115 PRO A C 1
ATOM 818 O O . PRO A 1 115 ? 1.861 9.682 15.071 1.00 74.06 115 PRO A O 1
ATOM 821 N N . THR A 1 116 ? 1.613 9.351 12.857 1.00 72.31 116 THR A N 1
ATOM 822 C CA . THR A 1 116 ? 1.911 10.743 12.503 1.00 72.31 116 THR A CA 1
ATOM 823 C C . THR A 1 116 ? 0.784 11.640 13.011 1.00 72.31 116 THR A C 1
ATOM 825 O O . THR A 1 116 ? -0.389 11.302 12.848 1.00 72.31 116 THR A O 1
ATOM 828 N N . ARG A 1 117 ? 1.160 12.735 13.681 1.00 52.88 117 ARG A N 1
ATOM 829 C CA . ARG A 1 117 ? 0.233 13.746 14.209 1.00 52.88 117 ARG A CA 1
ATOM 830 C C . ARG A 1 117 ? -0.454 14.529 13.103 1.00 52.88 117 ARG A C 1
ATOM 832 O O . ARG A 1 117 ? 0.205 14.751 12.064 1.00 52.88 117 ARG A O 1
#

Sequence (117 aa):
MLRSGVRPNRAAVVGVLAACGALGALDQGRWVHALLVGAHGDGPAAMDGVVATALVDMYAKCGSLDTAKQVFAAAPRGQRDVFTYTAMISGLSDHGRCGEAIRLFGQMQAEGCAPTR

InterPro domains:
  IPR002885 Pentatricopeptide repeat [PF01535] (52-72)
  IPR002885 Pentatricopeptide repeat [PF13041] (80-116)
  IPR002885 Pentatricopeptide repeat [PS51375] (81-115)
  IPR002885 Pentatricopeptide repeat [TIGR00756] (83-116)
  IPR011990 Tetratricopeptide-like helical domain superfamily [G3DSA:1.25.40.10] (1-117)
  IPR046960 Pentatricopeptide repeat-containing protein At4g14850-like, plant [PTHR47926] (1-116)